Protein AF-A0A3S9FGT1-F1 (afdb_monomer_lite)

Secondary structure (DSSP, 8-state):
-B--TTPEEEEEEEETTEEEEEEE-SSS----EEEEEE----SSS-B--EEEEEE--TT--EEEEEEEEETTEEEEEEEESS--GGGEETTEE--EEE-

Radius of gyration: 14.36 Å; chains: 1; bounding box: 40×20×33 Å

Structure (mmCIF, N/CA/C/O backbone):
data_AF-A0A3S9FGT1-F1
#
_entry.id   AF-A0A3S9FGT1-F1
#
loop_
_atom_site.group_PDB
_atom_site.id
_atom_site.type_symbol
_atom_site.label_atom_id
_atom_site.label_alt_id
_atom_site.label_comp_id
_atom_site.label_asym_id
_atom_site.label_entity_id
_atom_site.label_seq_id
_atom_site.pdbx_PDB_ins_code
_atom_site.Cartn_x
_atom_site.Cartn_y
_atom_site.Cartn_z
_atom_site.occupancy
_atom_site.B_iso_or_equiv
_atom_site.auth_seq_id
_atom_site.auth_comp_id
_atom_site.auth_asym_id
_atom_site.auth_atom_id
_atom_site.pdbx_PDB_model_num
ATOM 1 N N . MET A 1 1 ? -15.526 -3.820 7.741 1.00 87.69 1 MET A N 1
ATOM 2 C CA . MET A 1 1 ? -15.178 -3.889 6.299 1.00 87.69 1 MET A CA 1
ATOM 3 C C . MET A 1 1 ? -14.560 -2.557 5.927 1.00 87.69 1 MET A C 1
ATOM 5 O O . MET A 1 1 ? -15.039 -1.566 6.451 1.00 87.69 1 MET A O 1
ATOM 9 N N . LEU A 1 2 ? -13.517 -2.511 5.105 1.00 95.19 2 LEU A N 1
ATOM 10 C CA . LEU A 1 2 ? -12.878 -1.253 4.706 1.00 95.19 2 LEU A CA 1
ATOM 11 C C . LEU A 1 2 ? -13.394 -0.816 3.329 1.00 95.19 2 LEU A C 1
ATOM 13 O O . LEU A 1 2 ? -13.453 -1.642 2.420 1.00 95.19 2 LEU A O 1
ATOM 17 N N . ASP A 1 3 ? -13.764 0.454 3.182 1.00 96.25 3 ASP A N 1
ATOM 18 C CA . ASP A 1 3 ? -14.080 1.059 1.888 1.00 96.25 3 ASP A CA 1
ATOM 19 C C . ASP A 1 3 ? -12.796 1.524 1.184 1.00 96.25 3 ASP A C 1
ATOM 21 O O . ASP A 1 3 ? -12.074 2.390 1.682 1.00 96.25 3 ASP A O 1
ATOM 25 N N . LEU A 1 4 ? -12.519 0.935 0.021 1.00 96.25 4 LEU A N 1
ATOM 26 C CA . LEU A 1 4 ? -11.384 1.268 -0.845 1.00 96.25 4 LEU A CA 1
ATOM 27 C C . LEU A 1 4 ? -11.811 2.061 -2.093 1.00 96.25 4 LEU A C 1
ATOM 29 O O . LEU A 1 4 ? -11.023 2.225 -3.024 1.00 96.25 4 LEU A O 1
ATOM 33 N N . GLY A 1 5 ? -13.061 2.533 -2.152 1.00 93.19 5 GLY A N 1
ATOM 34 C CA . GLY A 1 5 ? -13.576 3.318 -3.274 1.00 93.19 5 GLY A CA 1
ATOM 35 C C . GLY A 1 5 ? -13.645 2.531 -4.585 1.00 93.19 5 GLY A C 1
ATOM 36 O O . GLY A 1 5 ? -13.390 3.085 -5.650 1.00 93.19 5 GLY A O 1
ATOM 37 N N . GLY A 1 6 ? -13.937 1.230 -4.508 1.00 92.19 6 GLY A N 1
ATOM 38 C CA . GLY A 1 6 ? -13.998 0.334 -5.669 1.00 92.19 6 GLY A CA 1
ATOM 39 C C . GLY A 1 6 ? -12.654 -0.262 -6.109 1.00 92.19 6 GLY A C 1
ATOM 40 O O . GLY A 1 6 ? -12.632 -1.041 -7.061 1.00 92.19 6 GLY A O 1
ATOM 41 N N . LEU A 1 7 ? -11.548 0.056 -5.425 1.00 94.25 7 LEU A N 1
ATOM 42 C CA . LEU A 1 7 ? -10.256 -0.606 -5.634 1.00 94.25 7 LEU A CA 1
ATOM 43 C C . LEU A 1 7 ? -10.229 -1.995 -4.973 1.00 94.25 7 LEU A C 1
ATOM 45 O O . LEU A 1 7 ? -10.878 -2.229 -3.952 1.00 94.25 7 LEU A O 1
ATOM 49 N N . GLY A 1 8 ? -9.454 -2.912 -5.550 1.00 94.19 8 GLY A N 1
ATOM 50 C CA . GLY A 1 8 ? -9.195 -4.235 -4.984 1.00 94.19 8 GLY A CA 1
ATOM 51 C C . GLY A 1 8 ? -7.951 -4.253 -4.105 1.00 94.19 8 GLY A C 1
ATOM 52 O O . GLY A 1 8 ? -7.023 -3.476 -4.323 1.00 94.19 8 GLY A O 1
ATOM 53 N N . VAL A 1 9 ? -7.920 -5.171 -3.138 1.00 95.81 9 VAL A N 1
ATOM 54 C CA . VAL A 1 9 ? -6.727 -5.452 -2.327 1.00 95.81 9 VAL A CA 1
ATOM 55 C C . VAL A 1 9 ? -5.697 -6.188 -3.182 1.00 95.81 9 VAL A C 1
ATOM 57 O O . VAL A 1 9 ? -6.026 -7.192 -3.813 1.00 95.81 9 VAL A O 1
ATOM 60 N N . ARG A 1 10 ? -4.464 -5.685 -3.181 1.00 94.88 10 ARG A N 1
ATOM 61 C CA . ARG A 1 10 ? -3.299 -6.259 -3.866 1.00 94.88 10 ARG A CA 1
ATOM 62 C C . ARG A 1 10 ? -2.376 -6.977 -2.900 1.00 94.88 10 ARG A C 1
ATOM 64 O O . ARG A 1 10 ? -1.996 -8.111 -3.152 1.00 94.88 10 ARG A O 1
ATOM 71 N N . ASP A 1 11 ? -2.118 -6.349 -1.759 1.00 96.31 11 ASP A N 1
ATOM 72 C CA . ASP A 1 11 ? -1.361 -6.963 -0.677 1.00 96.31 11 ASP A CA 1
ATOM 73 C C . ASP A 1 11 ? -1.729 -6.353 0.679 1.00 96.31 11 ASP A C 1
ATOM 75 O O . ASP A 1 11 ? -2.303 -5.258 0.762 1.00 96.31 11 ASP A O 1
ATOM 79 N N . LEU A 1 12 ? -1.388 -7.070 1.746 1.00 96.06 12 LEU A N 1
ATOM 80 C CA . LEU A 1 12 ? -1.588 -6.670 3.130 1.00 96.06 12 LEU A CA 1
ATOM 81 C C . LEU A 1 12 ? -0.287 -6.837 3.907 1.00 96.06 12 LEU A C 1
ATOM 83 O O . LEU A 1 12 ? 0.300 -7.915 3.938 1.00 96.06 12 LEU A O 1
ATOM 87 N N . ALA A 1 13 ? 0.100 -5.800 4.641 1.00 94.69 13 ALA A N 1
ATOM 88 C CA . ALA A 1 13 ? 1.197 -5.883 5.595 1.00 94.69 13 ALA A CA 1
ATOM 89 C C . ALA A 1 13 ? 0.743 -5.409 6.971 1.00 94.69 13 ALA A C 1
ATOM 91 O O . ALA A 1 13 ? -0.078 -4.503 7.100 1.00 94.69 13 ALA A O 1
ATOM 92 N N . ARG A 1 14 ? 1.289 -6.012 8.026 1.00 91.38 14 ARG A N 1
ATOM 93 C CA . ARG A 1 14 ? 1.012 -5.590 9.400 1.00 91.38 14 ARG A CA 1
ATOM 94 C C . ARG A 1 14 ? 2.115 -4.663 9.895 1.00 91.38 14 ARG A C 1
ATOM 96 O O . ARG A 1 14 ? 3.292 -4.997 9.777 1.00 91.38 14 ARG A O 1
ATOM 103 N N . ARG A 1 15 ? 1.723 -3.532 10.480 1.00 86.50 15 ARG A N 1
ATOM 104 C CA . ARG A 1 15 ? 2.605 -2.595 11.186 1.00 86.50 15 ARG A CA 1
ATOM 105 C C . ARG A 1 15 ? 1.960 -2.289 12.534 1.00 86.50 15 ARG A C 1
ATOM 107 O O . ARG A 1 15 ? 1.016 -1.507 12.609 1.00 86.50 15 ARG A O 1
ATOM 114 N N . ASP A 1 16 ? 2.440 -2.963 13.574 1.00 86.88 16 ASP A N 1
ATOM 115 C CA . ASP A 1 16 ? 1.882 -2.904 14.928 1.00 86.88 16 ASP A CA 1
ATOM 116 C C . ASP A 1 16 ? 0.376 -3.267 14.948 1.00 86.88 16 ASP A C 1
ATOM 118 O O . ASP A 1 16 ? -0.020 -4.360 14.515 1.00 86.88 16 ASP A O 1
ATOM 122 N N . ASP A 1 17 ? -0.464 -2.345 15.423 1.00 89.50 17 ASP A N 1
ATOM 123 C CA . ASP A 1 17 ? -1.928 -2.470 15.461 1.00 89.50 17 ASP A CA 1
ATOM 124 C C . ASP A 1 17 ? -2.614 -2.045 14.154 1.00 89.50 17 ASP A C 1
ATOM 126 O O . ASP A 1 17 ? -3.837 -2.131 14.033 1.00 89.50 17 ASP A O 1
ATOM 130 N N . HIS A 1 18 ? -1.838 -1.603 13.165 1.00 91.38 18 HIS A N 1
ATOM 131 C CA . HIS A 1 18 ? -2.342 -1.186 11.866 1.00 91.38 18 HIS A CA 1
ATOM 132 C C . HIS A 1 18 ? -2.122 -2.274 10.814 1.00 91.38 18 HIS A C 1
ATOM 134 O O . HIS A 1 18 ? -1.145 -3.031 10.818 1.00 91.38 18 HIS A O 1
ATOM 140 N N . VAL A 1 19 ? -3.036 -2.297 9.856 1.00 94.31 19 VAL A N 1
ATOM 141 C CA . VAL A 1 19 ? -2.924 -3.014 8.596 1.00 94.31 19 VAL A CA 1
ATOM 142 C C . VAL A 1 19 ? -2.646 -1.982 7.513 1.00 94.31 19 VAL A C 1
ATOM 144 O O . VAL A 1 19 ? -3.419 -1.044 7.309 1.00 94.31 19 VAL A O 1
ATOM 147 N N . LEU A 1 20 ? -1.529 -2.154 6.820 1.00 95.75 20 LEU A N 1
ATOM 148 C CA . LEU A 1 20 ? -1.265 -1.481 5.562 1.00 95.75 20 LEU A CA 1
ATOM 149 C C . LEU A 1 20 ? -1.954 -2.266 4.452 1.00 95.75 20 LEU A C 1
ATOM 151 O O . LEU A 1 20 ? -1.742 -3.471 4.320 1.00 95.75 20 LEU A O 1
ATOM 155 N N . VAL A 1 21 ? -2.778 -1.578 3.670 1.00 97.00 21 VAL A N 1
ATOM 156 C CA . VAL A 1 21 ? -3.503 -2.163 2.541 1.00 97.00 21 VAL A CA 1
ATOM 157 C C . VAL A 1 21 ? -2.987 -1.532 1.262 1.00 97.00 21 VAL A C 1
ATOM 159 O O . VAL A 1 21 ? -3.182 -0.333 1.055 1.00 97.00 21 VAL A O 1
ATOM 162 N N . LEU A 1 22 ? -2.355 -2.328 0.403 1.00 96.38 22 LEU A N 1
ATOM 163 C CA . LEU A 1 22 ? -2.093 -1.924 -0.972 1.00 96.38 22 LEU A CA 1
ATOM 164 C C . LEU A 1 22 ? -3.363 -2.166 -1.783 1.00 96.38 22 LEU A C 1
ATOM 166 O O . LEU A 1 22 ? -3.841 -3.297 -1.868 1.00 96.38 22 LEU A O 1
ATOM 170 N N . ALA A 1 23 ? -3.918 -1.103 -2.349 1.00 96.00 23 ALA A N 1
ATOM 171 C CA . ALA A 1 23 ? -5.133 -1.140 -3.145 1.00 96.00 23 ALA A CA 1
ATOM 172 C C . ALA A 1 23 ? -4.863 -0.634 -4.563 1.00 96.00 23 ALA A C 1
ATOM 174 O O . ALA A 1 23 ? -4.094 0.306 -4.749 1.00 96.00 23 ALA A O 1
ATOM 175 N N . GLY A 1 24 ? -5.511 -1.232 -5.559 1.00 94.31 24 GLY A N 1
ATOM 176 C CA . GLY A 1 24 ? -5.376 -0.831 -6.960 1.00 94.31 24 GLY A CA 1
ATOM 177 C C . GLY A 1 24 ? -6.549 -1.292 -7.830 1.00 94.31 24 GLY A C 1
ATOM 178 O O . GLY A 1 24 ? -7.443 -1.991 -7.339 1.00 94.31 24 GLY A O 1
ATOM 179 N N . PRO A 1 25 ? -6.581 -0.914 -9.120 1.00 92.31 25 PRO A N 1
ATOM 180 C CA . PRO A 1 25 ? -7.621 -1.344 -10.058 1.00 92.31 25 PRO A CA 1
ATOM 181 C C . PRO A 1 25 ? -7.656 -2.865 -10.137 1.00 92.31 25 PRO A C 1
ATOM 183 O O . PRO A 1 25 ? -6.594 -3.460 -10.161 1.00 92.31 25 PRO A O 1
ATOM 186 N N . VAL A 1 26 ? -8.826 -3.515 -10.176 1.00 83.62 26 VAL A N 1
ATOM 187 C CA . VAL A 1 26 ? -8.927 -4.997 -10.220 1.00 83.62 26 VAL A CA 1
ATOM 188 C C . VAL A 1 26 ? -8.654 -5.553 -11.621 1.00 83.62 26 VAL A C 1
ATOM 190 O O . VAL A 1 26 ? -8.125 -6.652 -11.777 1.00 83.62 26 VAL A O 1
ATOM 193 N N . THR A 1 27 ? -9.028 -4.794 -12.647 1.00 79.44 27 THR A N 1
ATOM 194 C CA . THR A 1 27 ? -8.836 -5.144 -14.059 1.00 79.44 27 THR A CA 1
ATOM 195 C C . THR A 1 27 ? -7.618 -4.413 -14.624 1.00 79.44 27 THR A C 1
ATOM 197 O O . THR A 1 27 ? -7.020 -3.590 -13.940 1.00 79.44 27 THR A O 1
ATOM 200 N N . ALA A 1 28 ? -7.283 -4.650 -15.896 1.00 70.56 28 ALA A N 1
ATOM 201 C CA . ALA A 1 28 ? -6.273 -3.876 -16.629 1.00 70.56 28 ALA A CA 1
ATOM 202 C C . ALA A 1 28 ? -6.691 -2.413 -16.911 1.00 70.56 28 ALA A C 1
ATOM 204 O O . ALA A 1 28 ? -6.105 -1.758 -17.769 1.00 70.56 28 ALA A O 1
ATOM 205 N N . ALA A 1 29 ? -7.745 -1.922 -16.254 1.00 70.38 29 ALA A N 1
ATOM 206 C CA . ALA A 1 29 ? -8.156 -0.534 -16.339 1.00 70.38 29 ALA A CA 1
ATOM 207 C C . ALA A 1 29 ? 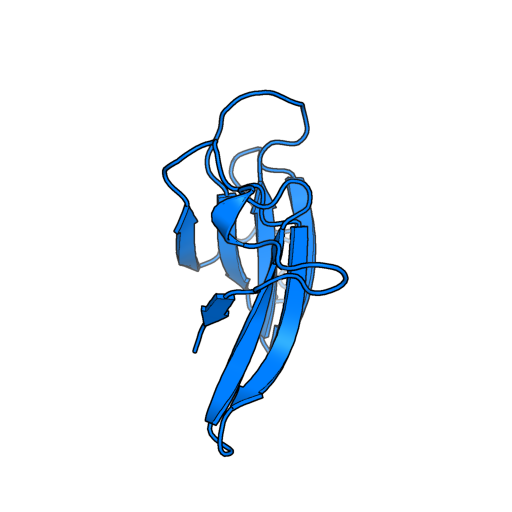-7.125 0.368 -15.654 1.00 70.38 29 ALA A C 1
ATOM 209 O O . ALA A 1 29 ? -6.634 0.054 -14.569 1.00 70.38 29 ALA A O 1
ATOM 210 N N . ASP A 1 30 ? -6.862 1.520 -16.268 1.00 76.00 30 ASP A N 1
ATOM 211 C CA . ASP A 1 30 ? -6.083 2.575 -15.635 1.00 76.00 30 ASP A CA 1
ATOM 212 C C . ASP A 1 30 ? -6.804 3.073 -14.374 1.00 76.00 30 ASP A C 1
ATOM 214 O O . ASP A 1 30 ? -8.010 3.335 -14.372 1.00 76.00 30 ASP A O 1
ATOM 218 N N . GLY A 1 31 ? -6.053 3.238 -13.293 1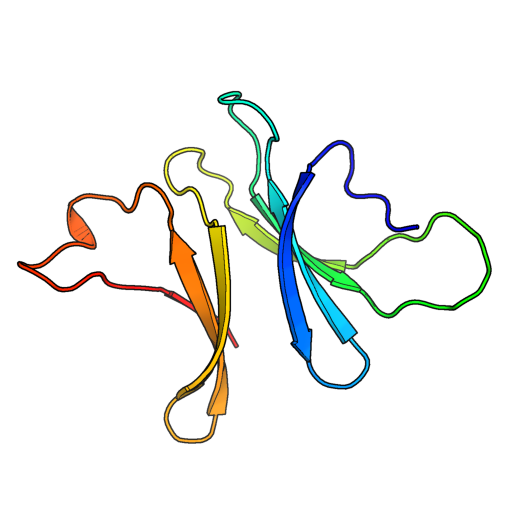.00 84.19 31 GLY A N 1
ATOM 219 C CA . GLY A 1 31 ? -6.552 3.814 -12.054 1.00 84.19 31 GLY A CA 1
ATOM 220 C C . GLY A 1 31 ? -5.448 3.931 -11.007 1.00 84.19 31 GLY A C 1
ATOM 221 O O . GLY A 1 31 ? -4.339 3.437 -11.222 1.00 84.19 31 GLY A O 1
ATOM 222 N N . PRO A 1 32 ? -5.722 4.620 -9.889 1.00 91.88 32 PRO A N 1
ATOM 223 C CA . PRO A 1 32 ? -4.712 4.867 -8.877 1.00 91.88 32 PRO A CA 1
ATOM 224 C C . PRO A 1 32 ? -4.385 3.588 -8.110 1.00 91.88 32 PRO A C 1
ATOM 226 O O . PRO A 1 32 ? -5.268 2.777 -7.820 1.00 91.88 32 PRO A O 1
ATOM 229 N N . PHE A 1 33 ? -3.127 3.477 -7.697 1.00 93.62 33 PHE A N 1
ATOM 230 C CA . PHE A 1 33 ? -2.731 2.570 -6.626 1.00 93.62 33 PHE A CA 1
ATOM 231 C C . PHE A 1 33 ? -2.538 3.371 -5.343 1.00 93.62 33 PHE A C 1
ATOM 233 O O . PHE A 1 33 ? -2.072 4.510 -5.386 1.00 93.62 33 PHE A O 1
ATOM 240 N N . ARG A 1 34 ? -2.893 2.795 -4.195 1.00 95.25 34 ARG A N 1
ATOM 241 C CA . ARG A 1 34 ? -2.848 3.465 -2.891 1.00 95.25 34 ARG A CA 1
ATOM 242 C C . ARG A 1 34 ? -2.328 2.541 -1.807 1.00 95.25 34 ARG A C 1
ATOM 244 O O . ARG A 1 34 ? -2.704 1.375 -1.765 1.00 95.25 34 ARG A O 1
ATOM 251 N N . ILE A 1 35 ? -1.549 3.088 -0.879 1.00 95.56 35 ILE A N 1
ATOM 252 C CA . ILE A 1 35 ? -1.333 2.470 0.433 1.00 95.56 35 ILE A CA 1
ATOM 253 C C . ILE A 1 35 ? -2.295 3.127 1.414 1.00 95.56 35 ILE A C 1
ATOM 255 O O . ILE A 1 35 ? -2.227 4.337 1.636 1.00 95.56 35 ILE A O 1
ATOM 259 N N . HIS A 1 36 ? -3.160 2.331 2.033 1.00 96.69 36 HIS A N 1
ATOM 260 C CA . HIS A 1 36 ? -4.016 2.765 3.129 1.00 96.69 36 HIS A CA 1
ATOM 261 C C . HIS A 1 36 ? -3.450 2.309 4.472 1.00 96.69 36 HIS A C 1
ATOM 263 O O . HIS A 1 36 ? -3.039 1.160 4.610 1.00 96.69 36 HIS A O 1
ATOM 269 N N . GLY A 1 37 ? -3.481 3.188 5.472 1.00 95.69 37 GLY A N 1
ATOM 270 C CA . GLY A 1 37 ? -3.259 2.833 6.872 1.00 95.69 37 GLY A CA 1
ATOM 271 C C . GLY A 1 37 ? -4.595 2.614 7.571 1.00 95.69 37 GLY A C 1
ATOM 272 O O . GLY A 1 37 ? -5.330 3.576 7.800 1.00 95.69 37 GLY A O 1
ATOM 273 N N . TRP A 1 38 ? -4.915 1.363 7.900 1.00 96.19 38 TRP A N 1
ATOM 274 C CA . TRP A 1 38 ? -6.190 0.978 8.501 1.00 96.19 38 TRP A CA 1
ATOM 275 C C . TRP A 1 38 ? -5.992 0.317 9.865 1.00 96.19 38 TRP A C 1
ATOM 277 O O . TRP A 1 38 ? -5.260 -0.659 9.986 1.00 96.19 38 TRP A O 1
ATOM 287 N N . GLN A 1 39 ? -6.679 0.816 10.891 1.00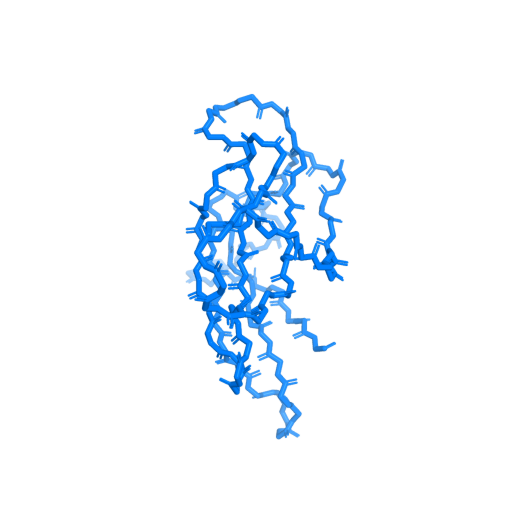 95.50 39 GLN A N 1
ATOM 288 C CA . GLN A 1 39 ? -6.779 0.159 12.192 1.00 95.50 39 GLN A CA 1
ATOM 289 C C . GLN A 1 39 ? -8.223 -0.330 12.383 1.00 95.50 39 GLN A C 1
ATOM 291 O O . GLN A 1 39 ? -9.111 0.502 12.580 1.00 95.50 39 GLN A O 1
ATOM 296 N N . PRO A 1 40 ? -8.489 -1.648 12.307 1.00 91.44 40 PRO A N 1
ATOM 297 C CA . PRO A 1 40 ? -9.843 -2.177 12.432 1.00 91.44 40 PRO A CA 1
ATOM 298 C C . PRO A 1 40 ? -10.468 -1.825 13.786 1.00 91.44 40 PRO A C 1
ATOM 300 O O . PRO A 1 40 ? -9.918 -2.162 14.832 1.00 91.44 40 PRO A O 1
ATOM 303 N N . SER A 1 41 ? -11.651 -1.205 13.781 1.00 93.25 41 SER A N 1
ATOM 304 C CA . SER A 1 41 ? -12.326 -0.809 15.031 1.00 93.25 41 SER A CA 1
ATOM 305 C C . SER A 1 41 ? -13.114 -1.940 15.702 1.00 93.25 41 SER A C 1
ATOM 307 O O . SER A 1 41 ? -13.513 -1.827 16.859 1.00 93.25 41 SER A O 1
ATOM 309 N N . GLY A 1 42 ? -13.418 -3.012 14.960 1.00 90.56 42 GLY A N 1
ATOM 310 C CA . GLY A 1 42 ? -14.290 -4.100 15.420 1.00 90.56 42 GLY A CA 1
ATOM 311 C C . GLY A 1 42 ? -15.779 -3.727 15.499 1.00 90.56 42 GLY A C 1
ATOM 312 O O . GLY A 1 42 ? -16.598 -4.558 15.876 1.00 90.56 42 GLY A O 1
ATOM 313 N N . ALA A 1 43 ? -16.168 -2.514 15.094 1.00 91.88 43 ALA A N 1
ATOM 314 C CA . ALA A 1 43 ? -17.524 -1.987 15.265 1.00 91.88 43 ALA A CA 1
ATOM 315 C C . ALA A 1 43 ? -18.589 -2.579 14.315 1.00 91.88 43 ALA A C 1
ATOM 317 O O . ALA A 1 43 ? -19.718 -2.095 14.293 1.00 91.88 43 ALA A O 1
ATOM 318 N N . GLY A 1 44 ? -18.247 -3.579 13.493 1.00 92.06 44 GLY A N 1
ATOM 319 C CA . GLY A 1 44 ? -19.202 -4.255 12.605 1.00 92.06 44 GLY A CA 1
ATOM 320 C C . GLY A 1 44 ? -19.776 -3.386 11.476 1.00 92.06 44 GLY A C 1
ATOM 321 O O . GLY A 1 44 ? -20.833 -3.708 10.941 1.00 92.06 44 GLY A O 1
ATOM 322 N N . ARG A 1 45 ? -19.100 -2.291 11.102 1.00 93.25 45 ARG A N 1
ATOM 323 C CA . ARG A 1 45 ? -19.523 -1.356 10.041 1.00 93.25 45 ARG A CA 1
ATOM 324 C C . ARG A 1 45 ? -18.514 -1.267 8.895 1.00 93.25 45 ARG A C 1
ATOM 326 O O . ARG A 1 45 ? -17.436 -1.873 8.937 1.00 93.25 45 ARG A O 1
ATOM 333 N N . ILE A 1 46 ? -18.894 -0.529 7.854 1.00 95.56 46 ILE A N 1
ATOM 334 C CA . ILE A 1 46 ? -17.955 -0.067 6.831 1.00 95.56 46 ILE A CA 1
ATOM 335 C C . ILE A 1 46 ? -17.113 1.056 7.443 1.00 95.56 46 ILE A C 1
ATOM 337 O O . ILE A 1 46 ? -17.647 1.960 8.084 1.00 95.56 46 ILE A O 1
ATOM 341 N N . GLU A 1 47 ? -15.802 0.951 7.290 1.00 95.81 47 GLU A N 1
ATOM 342 C CA . GLU A 1 47 ? -14.796 1.863 7.817 1.00 95.81 47 GLU A CA 1
ATOM 343 C C . GLU A 1 47 ? -14.066 2.545 6.660 1.00 95.81 47 GLU A C 1
ATOM 345 O O . GLU A 1 47 ? -14.062 2.043 5.536 1.00 95.81 47 GLU A O 1
ATOM 350 N N . THR A 1 48 ? -13.431 3.675 6.950 1.00 95.38 48 THR A N 1
ATOM 351 C CA . THR A 1 48 ? -12.518 4.369 6.039 1.00 95.38 48 THR A CA 1
ATOM 352 C C . THR A 1 48 ? -11.102 4.345 6.610 1.00 95.38 48 THR A C 1
ATOM 354 O O . THR A 1 48 ? -10.901 4.095 7.799 1.00 95.38 48 THR A O 1
ATOM 357 N N . ALA A 1 49 ? -10.109 4.588 5.758 1.00 95.56 49 ALA A N 1
ATOM 358 C CA . ALA A 1 49 ? -8.703 4.608 6.142 1.00 95.56 49 ALA A CA 1
ATOM 359 C C . ALA A 1 49 ? -7.974 5.782 5.492 1.00 95.56 49 ALA A C 1
ATOM 361 O O . ALA A 1 49 ? -8.341 6.232 4.403 1.00 95.56 49 ALA A O 1
ATOM 362 N N . ASN A 1 50 ? -6.906 6.236 6.144 1.00 95.12 50 ASN A N 1
ATOM 363 C CA . ASN A 1 50 ? -6.048 7.282 5.603 1.00 95.12 50 ASN A CA 1
ATOM 364 C C . ASN A 1 50 ? -5.250 6.736 4.419 1.00 95.12 50 ASN A C 1
ATOM 366 O O . ASN A 1 50 ? -4.667 5.655 4.513 1.00 95.12 50 ASN A O 1
ATOM 370 N N . VAL A 1 51 ? -5.190 7.499 3.328 1.00 95.62 51 VAL A N 1
ATOM 371 C CA . VAL A 1 51 ? -4.262 7.234 2.224 1.00 95.62 51 VAL A CA 1
ATOM 372 C C . VAL A 1 51 ? -2.893 7.765 2.636 1.00 95.62 51 VAL A C 1
ATOM 374 O O . VAL A 1 51 ? -2.736 8.960 2.870 1.00 95.62 51 VAL A O 1
ATOM 377 N N . LEU A 1 52 ? -1.918 6.870 2.761 1.00 94.06 52 LEU A N 1
ATOM 378 C CA . LEU A 1 52 ? -0.539 7.198 3.128 1.00 94.06 52 LEU A CA 1
ATOM 379 C C . LEU A 1 52 ? 0.314 7.515 1.898 1.00 94.06 52 LEU A C 1
ATOM 381 O O . LEU A 1 52 ? 1.246 8.310 1.978 1.00 94.06 52 LEU A O 1
ATOM 385 N N . TYR A 1 53 ? -0.010 6.889 0.767 1.00 93.31 53 TYR A N 1
ATOM 386 C CA . TYR A 1 53 ? 0.662 7.106 -0.507 1.00 93.31 53 TYR A CA 1
ATOM 387 C C . TYR A 1 53 ? -0.287 6.801 -1.667 1.00 93.31 53 TYR A C 1
ATOM 389 O O . TYR A 1 53 ? -1.110 5.889 -1.562 1.00 93.31 53 TYR A O 1
ATOM 397 N N . GLU A 1 54 ? -0.158 7.537 -2.770 1.00 93.25 54 GLU A N 1
ATOM 398 C CA . GLU A 1 54 ? -0.900 7.306 -4.010 1.00 93.25 54 GLU A CA 1
ATOM 399 C C . GLU A 1 54 ? 0.049 7.375 -5.212 1.00 93.25 54 GLU A C 1
ATOM 401 O O . GLU A 1 54 ? 0.753 8.368 -5.405 1.00 93.25 54 GLU A O 1
ATOM 406 N N . TRP A 1 55 ? 0.030 6.337 -6.048 1.00 90.06 55 TRP A N 1
ATOM 407 C CA . TRP A 1 55 ? 0.624 6.392 -7.379 1.00 90.06 55 TRP A CA 1
ATOM 408 C C . TRP A 1 55 ? -0.396 6.989 -8.341 1.00 90.06 55 TRP A C 1
ATOM 410 O O . TRP A 1 55 ? -1.443 6.399 -8.611 1.00 90.06 55 TRP A O 1
ATOM 420 N N . THR A 1 56 ? -0.066 8.160 -8.881 1.00 78.38 56 THR A N 1
ATOM 421 C CA . THR A 1 56 ? -0.912 8.884 -9.840 1.00 78.38 56 THR A CA 1
ATOM 422 C C . THR A 1 56 ? -0.661 8.475 -11.293 1.00 78.38 56 THR A C 1
ATOM 424 O O . THR A 1 56 ? -1.424 8.858 -12.178 1.00 78.38 56 THR A O 1
ATOM 427 N N . SER A 1 57 ? 0.395 7.697 -11.561 1.00 72.56 57 SER A N 1
ATOM 428 C CA . SER A 1 57 ? 0.712 7.184 -12.897 1.00 72.56 57 SER A CA 1
ATOM 429 C C . SER A 1 57 ? 0.324 5.712 -13.014 1.00 72.56 57 SER A C 1
ATOM 431 O O . SER A 1 57 ? 0.729 4.911 -12.174 1.00 72.56 57 SER A O 1
ATOM 433 N N . SER A 1 58 ? -0.359 5.338 -14.097 1.00 66.00 58 SER A N 1
ATOM 434 C CA . SER A 1 58 ? -0.730 3.946 -14.381 1.00 66.00 58 SER A CA 1
ATOM 435 C C . SER A 1 58 ? 0.412 3.085 -14.935 1.00 66.00 58 SER A C 1
ATOM 437 O O . SER A 1 58 ? 0.179 1.978 -15.397 1.00 66.00 58 SER A O 1
ATOM 439 N N . ARG A 1 59 ? 1.662 3.571 -14.936 1.00 75.88 59 ARG A N 1
ATOM 440 C CA . ARG A 1 59 ? 2.805 2.797 -15.461 1.00 75.88 59 ARG A CA 1
ATOM 441 C C . ARG A 1 59 ? 3.446 1.884 -14.433 1.00 75.88 59 ARG A C 1
ATOM 443 O O . ARG A 1 59 ? 4.111 0.925 -14.811 1.00 75.88 59 ARG A O 1
ATOM 450 N N . GLU A 1 60 ? 3.307 2.215 -13.157 1.00 79.69 60 GLU A N 1
ATOM 451 C CA . GLU A 1 60 ? 3.858 1.414 -12.078 1.00 79.69 60 GLU A CA 1
ATOM 452 C C . GLU A 1 60 ? 2.716 0.673 -11.394 1.00 79.69 60 GLU A C 1
ATOM 454 O O . GLU A 1 60 ? 1.793 1.293 -10.874 1.00 79.69 60 GLU A O 1
ATOM 459 N N . HIS A 1 61 ? 2.777 -0.657 -11.427 1.00 89.06 61 HIS A N 1
ATOM 460 C CA . HIS A 1 61 ? 1.791 -1.540 -10.808 1.00 89.06 61 HIS A CA 1
ATOM 461 C C . HIS A 1 61 ? 2.395 -2.151 -9.540 1.00 89.06 61 HIS A C 1
ATOM 463 O O . HIS A 1 61 ? 3.016 -3.216 -9.628 1.00 89.06 61 HIS A O 1
ATOM 469 N N . PRO A 1 62 ? 2.328 -1.461 -8.387 1.00 91.94 62 PRO A N 1
ATOM 470 C CA . PRO A 1 62 ? 2.754 -2.041 -7.125 1.00 91.94 62 PRO A CA 1
ATOM 471 C C . PRO A 1 62 ? 1.835 -3.217 -6.781 1.00 91.94 62 PRO A C 1
ATOM 473 O O . PRO A 1 62 ? 0.612 -3.090 -6.826 1.00 91.94 62 PRO A O 1
ATOM 476 N N . GLU A 1 63 ? 2.436 -4.342 -6.409 1.00 91.94 63 GLU A N 1
ATOM 477 C CA . GLU A 1 63 ? 1.721 -5.596 -6.127 1.00 91.94 63 GLU A CA 1
ATOM 478 C C . GLU A 1 63 ? 2.148 -6.224 -4.793 1.00 91.94 63 GLU A C 1
ATOM 480 O O . GLU A 1 63 ? 1.421 -7.052 -4.264 1.00 91.94 63 GLU A O 1
ATOM 485 N N . GLY A 1 64 ? 3.300 -5.839 -4.227 1.00 92.94 64 GLY A N 1
ATOM 486 C CA . GLY A 1 64 ? 3.815 -6.440 -2.993 1.00 92.94 64 GLY A CA 1
ATOM 487 C C . GLY A 1 64 ? 4.293 -5.421 -1.966 1.00 92.94 64 GLY A C 1
ATOM 488 O O . GLY A 1 64 ? 4.965 -4.450 -2.318 1.00 92.94 64 GLY A O 1
ATOM 489 N N . LEU A 1 65 ? 3.993 -5.682 -0.695 1.00 94.88 65 LEU A N 1
ATOM 490 C CA . LEU A 1 65 ? 4.430 -4.941 0.482 1.00 94.88 65 LEU A CA 1
ATOM 491 C C . LEU A 1 65 ? 5.209 -5.864 1.424 1.00 94.88 65 LEU A C 1
ATOM 493 O O . LEU A 1 65 ? 4.705 -6.882 1.886 1.00 94.88 65 LEU A O 1
ATOM 497 N N . CYS A 1 66 ? 6.428 -5.476 1.791 1.00 93.25 66 CYS A N 1
ATOM 498 C CA . CYS A 1 66 ? 7.238 -6.244 2.737 1.00 93.25 66 CYS A CA 1
ATOM 499 C C . CYS A 1 66 ? 7.836 -5.333 3.815 1.00 93.25 66 CYS A C 1
ATOM 501 O O . CYS A 1 66 ? 8.603 -4.434 3.467 1.00 93.25 66 CYS A O 1
ATOM 503 N N . PRO A 1 67 ? 7.531 -5.534 5.112 1.00 91.44 67 PRO A N 1
ATOM 504 C CA . PRO A 1 67 ? 8.205 -4.811 6.185 1.00 91.44 67 PRO A CA 1
ATOM 505 C C . PRO A 1 67 ? 9.716 -5.011 6.117 1.00 91.44 67 PRO A C 1
ATOM 507 O O . PRO A 1 67 ? 10.207 -6.139 6.073 1.00 91.44 67 PRO A O 1
ATOM 510 N N . PHE A 1 68 ? 10.458 -3.909 6.105 1.00 93.00 68 PHE A N 1
ATOM 511 C CA . PHE A 1 68 ? 11.905 -3.940 5.953 1.00 93.00 68 PHE A CA 1
ATOM 512 C C . PHE A 1 68 ? 12.556 -2.742 6.633 1.00 93.00 68 PHE A C 1
ATOM 514 O O . PHE A 1 68 ? 12.222 -1.588 6.351 1.00 93.00 68 PHE A O 1
ATOM 521 N N . ALA A 1 69 ? 13.519 -3.023 7.507 1.00 93.75 69 ALA A N 1
ATOM 522 C CA . ALA A 1 69 ? 14.315 -1.990 8.143 1.00 93.75 69 ALA A CA 1
ATOM 523 C C . ALA A 1 69 ? 15.571 -1.698 7.314 1.00 93.75 69 ALA A C 1
ATOM 525 O O . ALA A 1 69 ? 16.377 -2.599 7.079 1.00 93.75 69 ALA A O 1
ATOM 526 N N . LEU A 1 70 ? 15.749 -0.442 6.907 1.00 94.75 70 LEU A N 1
ATOM 527 C CA . LEU A 1 70 ? 16.965 0.033 6.250 1.00 94.75 70 LEU A CA 1
ATOM 528 C C . LEU A 1 70 ? 17.794 0.800 7.282 1.00 94.75 70 LEU A C 1
ATOM 530 O O . LEU A 1 70 ? 17.305 1.764 7.858 1.00 94.75 70 LEU A O 1
ATOM 534 N N . ASP A 1 71 ? 19.013 0.341 7.571 1.00 95.31 71 ASP A N 1
ATOM 535 C CA . ASP A 1 71 ? 19.888 0.931 8.598 1.00 95.31 71 ASP A CA 1
ATOM 536 C C . ASP A 1 71 ? 19.202 1.105 9.972 1.00 95.31 71 ASP A C 1
ATOM 538 O O . ASP A 1 71 ? 19.333 2.128 10.641 1.00 95.31 71 ASP A O 1
ATOM 542 N N . ASN A 1 72 ? 18.450 0.080 10.399 1.00 93.75 72 ASN A N 1
ATOM 543 C CA . ASN A 1 72 ? 17.597 0.063 11.601 1.00 93.75 72 ASN A CA 1
ATOM 544 C C . ASN A 1 72 ? 16.412 1.045 11.588 1.00 93.75 72 ASN A C 1
ATOM 546 O O . ASN A 1 72 ? 15.694 1.137 12.584 1.00 93.75 72 ASN A O 1
ATOM 550 N N . TRP A 1 73 ? 16.158 1.738 10.477 1.00 94.56 73 TRP A N 1
ATOM 551 C CA . TRP A 1 73 ? 14.961 2.549 10.300 1.00 94.56 73 TRP A CA 1
ATOM 552 C C . TRP A 1 73 ? 13.809 1.696 9.755 1.00 94.56 73 TRP A C 1
ATOM 554 O O . TRP A 1 73 ? 13.949 1.132 8.666 1.00 94.56 73 TRP A O 1
ATOM 564 N N . PRO A 1 74 ? 12.672 1.572 10.464 1.00 91.31 74 PRO A N 1
ATOM 565 C CA . PRO A 1 74 ? 11.534 0.799 9.984 1.00 91.31 74 PRO A CA 1
ATOM 566 C C . PRO A 1 74 ? 10.936 1.405 8.716 1.00 91.31 74 PRO A C 1
ATOM 568 O O . PRO A 1 74 ? 10.680 2.605 8.651 1.00 91.31 74 PRO A O 1
ATOM 571 N N . GLY A 1 75 ? 10.644 0.557 7.742 1.00 92.00 75 GLY A N 1
ATOM 572 C CA . GLY A 1 75 ? 9.926 0.936 6.539 1.00 92.00 75 GLY A CA 1
ATOM 573 C C . GLY A 1 75 ? 9.337 -0.286 5.851 1.00 92.00 75 GLY A C 1
ATOM 574 O O . GLY A 1 75 ? 9.159 -1.349 6.452 1.00 92.00 75 GLY A O 1
ATOM 575 N N . MET A 1 76 ? 9.025 -0.116 4.580 1.00 92.75 76 MET A N 1
ATOM 576 C CA . MET A 1 76 ? 8.346 -1.083 3.737 1.00 92.75 76 MET A CA 1
ATOM 577 C C . MET A 1 76 ? 9.030 -1.110 2.380 1.00 92.75 76 MET A C 1
ATOM 579 O O . MET A 1 76 ? 9.204 -0.063 1.763 1.00 92.75 76 MET A O 1
ATOM 583 N N . LEU A 1 77 ? 9.375 -2.295 1.889 1.00 95.00 77 LEU A N 1
ATOM 584 C CA . LEU A 1 77 ? 9.669 -2.482 0.475 1.00 95.00 77 LEU A CA 1
ATOM 585 C C . LEU A 1 77 ? 8.363 -2.573 -0.308 1.00 95.00 77 LEU A C 1
ATOM 587 O O . LEU A 1 77 ? 7.426 -3.249 0.125 1.00 95.00 77 LEU A O 1
ATOM 591 N N . VAL A 1 78 ? 8.345 -1.936 -1.474 1.00 94.25 78 VAL A N 1
ATOM 592 C CA . VAL A 1 78 ? 7.261 -2.014 -2.451 1.00 94.25 78 VAL A CA 1
ATOM 593 C C . VAL A 1 78 ? 7.783 -2.677 -3.717 1.00 94.25 78 VAL A C 1
ATOM 595 O O . VAL A 1 78 ? 8.691 -2.168 -4.382 1.00 94.25 78 VAL A O 1
ATOM 598 N N . ALA A 1 79 ? 7.210 -3.831 -4.041 1.00 93.25 79 ALA A N 1
ATOM 599 C CA . ALA A 1 79 ? 7.493 -4.566 -5.263 1.00 93.25 79 ALA A CA 1
ATOM 600 C C . ALA A 1 79 ? 6.409 -4.316 -6.312 1.00 93.25 79 ALA A C 1
ATOM 602 O O . ALA A 1 79 ? 5.249 -4.066 -5.985 1.00 93.25 79 ALA A O 1
ATOM 603 N N . TYR A 1 80 ? 6.799 -4.426 -7.579 1.00 91.56 80 TYR A N 1
ATOM 604 C CA . TYR A 1 80 ? 5.948 -4.141 -8.728 1.00 91.56 80 TYR A CA 1
ATOM 605 C C . TYR A 1 80 ? 5.793 -5.398 -9.580 1.00 91.56 80 TYR A C 1
ATOM 607 O O . TYR A 1 80 ? 6.778 -6.104 -9.798 1.00 91.56 80 TYR A O 1
ATOM 615 N N . ASP A 1 81 ? 4.586 -5.648 -10.084 1.00 87.06 81 ASP A N 1
ATOM 616 C CA . ASP A 1 81 ? 4.292 -6.772 -10.985 1.00 87.06 81 ASP A CA 1
ATOM 617 C C . ASP A 1 81 ? 4.943 -6.559 -12.363 1.00 87.06 81 ASP A C 1
ATOM 619 O O . ASP A 1 81 ? 5.710 -7.383 -12.869 1.00 87.06 81 ASP A O 1
ATOM 623 N N . THR A 1 82 ? 4.743 -5.364 -12.928 1.00 78.00 82 THR A N 1
ATOM 624 C CA . THR A 1 82 ? 5.363 -4.938 -14.189 1.00 78.00 82 THR A CA 1
ATOM 625 C C . THR A 1 82 ? 6.318 -3.763 -13.939 1.00 78.00 82 THR A C 1
ATOM 627 O O . THR A 1 82 ? 5.997 -2.624 -14.273 1.00 78.00 82 THR A O 1
ATOM 630 N N . PRO A 1 83 ? 7.488 -3.990 -13.3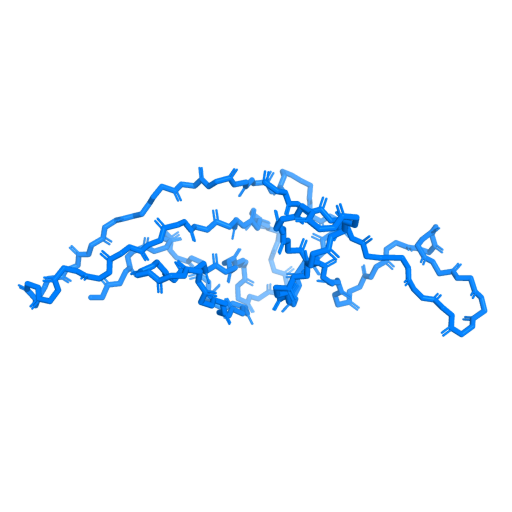10 1.00 75.44 83 PRO A N 1
ATOM 631 C CA . PRO A 1 83 ? 8.443 -2.920 -13.058 1.00 75.44 83 PRO A CA 1
ATOM 632 C C . PRO A 1 83 ? 8.957 -2.354 -14.388 1.00 75.44 83 PRO A C 1
ATOM 634 O O . PRO A 1 83 ? 9.262 -3.120 -15.309 1.00 75.44 83 PRO A O 1
ATOM 637 N N . ASP A 1 84 ? 9.103 -1.027 -14.467 1.00 79.94 84 ASP 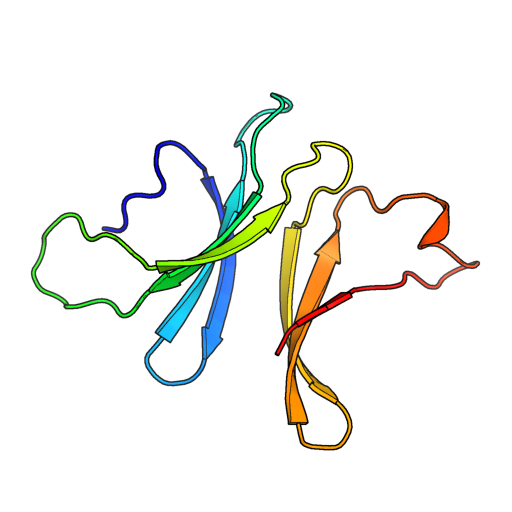A N 1
ATOM 638 C CA . ASP A 1 84 ? 9.754 -0.353 -15.597 1.00 79.94 84 ASP A CA 1
ATOM 639 C C . ASP A 1 84 ? 11.109 -1.025 -15.888 1.00 79.94 84 ASP A C 1
ATOM 641 O O . ASP A 1 84 ? 11.835 -1.415 -14.968 1.00 79.94 84 ASP A O 1
ATOM 645 N N . GLY A 1 85 ? 11.478 -1.163 -17.166 1.00 81.12 85 GLY A N 1
ATOM 646 C CA . GLY A 1 85 ? 12.755 -1.755 -17.572 1.00 81.12 85 GLY A CA 1
ATOM 647 C C . GLY A 1 85 ? 13.969 -1.122 -16.880 1.00 81.12 85 GLY A C 1
ATOM 648 O O . GLY A 1 85 ? 14.948 -1.817 -16.622 1.00 81.12 85 GLY A O 1
ATOM 649 N N . ARG A 1 86 ? 13.884 0.156 -16.485 1.00 85.50 86 ARG A N 1
ATOM 650 C CA . ARG A 1 86 ? 14.911 0.864 -15.696 1.00 85.50 86 ARG A CA 1
ATOM 651 C C . ARG A 1 86 ? 15.157 0.262 -14.308 1.00 85.50 86 ARG A C 1
ATOM 653 O O . ARG A 1 86 ? 16.237 0.448 -13.757 1.00 85.50 86 ARG A O 1
ATOM 660 N N . ARG A 1 87 ? 14.182 -0.454 -13.742 1.00 85.06 87 ARG A N 1
ATOM 661 C CA . ARG A 1 87 ? 14.279 -1.133 -12.439 1.00 85.06 87 ARG A CA 1
ATOM 662 C C . ARG A 1 87 ? 14.940 -2.510 -12.543 1.00 85.06 87 ARG A C 1
ATOM 664 O O . ARG A 1 87 ? 15.171 -3.138 -11.516 1.00 85.06 87 ARG A O 1
ATOM 671 N N . ARG A 1 88 ? 15.232 -3.016 -13.746 1.00 89.44 88 ARG A N 1
ATOM 672 C CA . ARG A 1 88 ? 15.809 -4.354 -13.951 1.00 89.44 88 ARG A CA 1
ATOM 673 C C . ARG A 1 88 ? 17.291 -4.264 -14.311 1.00 89.44 88 ARG A C 1
ATOM 675 O O . ARG A 1 88 ? 17.676 -3.528 -15.213 1.00 89.44 88 ARG A O 1
ATOM 682 N N . SER A 1 89 ? 18.121 -5.058 -13.637 1.00 91.50 89 SER A N 1
ATOM 683 C CA . SER A 1 89 ? 19.550 -5.199 -13.942 1.00 91.50 89 SER A CA 1
ATOM 684 C C . SER A 1 89 ? 19.974 -6.662 -13.819 1.00 91.50 89 SER A C 1
ATOM 686 O O . SER A 1 89 ? 20.167 -7.190 -12.720 1.00 91.50 89 SER A O 1
ATOM 688 N N . GLY A 1 90 ? 20.071 -7.352 -14.960 1.00 89.62 90 GLY A N 1
ATOM 689 C CA . GLY A 1 90 ? 20.303 -8.797 -15.005 1.00 89.62 90 GLY A CA 1
ATOM 690 C C . GLY A 1 90 ? 19.203 -9.563 -14.263 1.00 89.62 90 GLY A C 1
ATOM 691 O O . GLY A 1 90 ? 18.026 -9.415 -14.572 1.00 89.62 90 GLY A O 1
ATOM 692 N N . ALA A 1 91 ? 19.591 -10.356 -13.262 1.00 90.31 91 ALA A N 1
ATOM 693 C CA . ALA A 1 91 ? 18.673 -11.109 -12.402 1.00 90.31 91 ALA A CA 1
ATOM 694 C C . ALA A 1 91 ? 18.164 -10.315 -11.178 1.00 90.31 91 ALA A C 1
ATOM 696 O O . ALA A 1 91 ? 17.590 -10.900 -10.263 1.00 90.31 91 ALA A O 1
ATOM 697 N N . LYS A 1 92 ? 18.416 -9.001 -11.116 1.00 91.75 92 LYS A N 1
ATOM 698 C CA . LYS A 1 92 ? 18.017 -8.135 -9.998 1.00 91.75 92 LYS A CA 1
ATOM 699 C C . LYS A 1 92 ? 16.892 -7.194 -10.414 1.00 91.75 92 LYS A C 1
ATOM 701 O O . LYS A 1 92 ? 16.884 -6.691 -11.540 1.00 91.75 92 LYS A O 1
ATOM 706 N N . VAL A 1 93 ? 15.997 -6.914 -9.472 1.00 90.50 93 VAL A N 1
ATOM 707 C CA . VAL A 1 93 ? 14.959 -5.887 -9.590 1.00 90.50 93 VAL A CA 1
ATOM 708 C C . VAL A 1 93 ? 15.095 -4.884 -8.448 1.00 90.50 93 VAL A C 1
ATOM 710 O O . VAL A 1 93 ? 15.319 -5.274 -7.303 1.00 90.50 93 VAL A O 1
ATOM 713 N N . SER A 1 94 ? 14.986 -3.599 -8.768 1.00 92.50 94 SER A N 1
ATOM 714 C CA . SER A 1 94 ? 14.913 -2.518 -7.791 1.00 92.50 94 SER A CA 1
ATOM 715 C C . SER A 1 94 ? 13.478 -2.357 -7.304 1.00 92.50 94 SER A C 1
ATOM 717 O O . SER A 1 94 ? 12.550 -2.204 -8.102 1.00 92.50 94 SER A O 1
ATOM 719 N N . VAL A 1 95 ? 13.327 -2.356 -5.988 1.00 93.19 95 VAL A N 1
ATOM 720 C CA . VAL A 1 95 ? 12.089 -2.061 -5.262 1.00 93.19 95 VAL A CA 1
ATOM 721 C C . VAL A 1 95 ? 12.209 -0.692 -4.607 1.00 93.19 95 VAL A C 1
ATOM 723 O O . VAL A 1 95 ? 13.325 -0.227 -4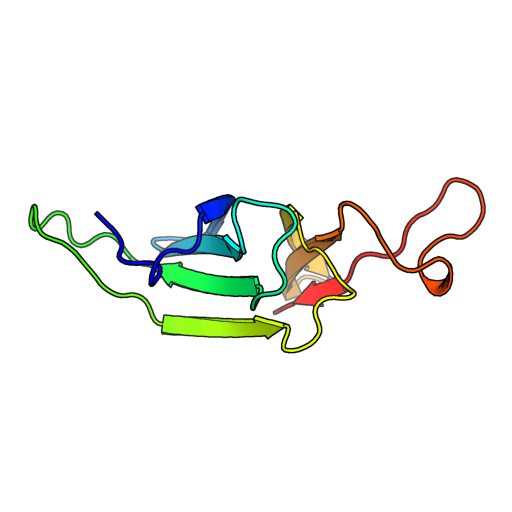.362 1.00 93.19 95 VAL A O 1
ATOM 726 N N . ASP A 1 96 ? 11.076 -0.064 -4.316 1.00 92.56 96 ASP A N 1
ATOM 727 C CA . ASP A 1 96 ? 11.075 1.186 -3.556 1.00 92.56 96 ASP A CA 1
ATOM 728 C C . ASP A 1 96 ? 11.046 0.877 -2.061 1.00 92.56 96 ASP A C 1
ATOM 730 O O . ASP A 1 96 ? 10.512 -0.150 -1.645 1.00 92.56 96 ASP A O 1
ATOM 734 N N . TRP A 1 97 ? 11.634 1.757 -1.253 1.00 93.88 97 TRP A N 1
ATOM 735 C CA . TRP A 1 97 ? 11.539 1.707 0.203 1.00 93.88 97 TRP A CA 1
ATOM 736 C C . TRP A 1 97 ? 10.787 2.944 0.702 1.00 93.88 97 TRP A C 1
ATOM 738 O O . TRP A 1 97 ? 11.143 4.072 0.363 1.00 93.88 97 TRP A O 1
ATOM 748 N N . PHE A 1 98 ? 9.733 2.715 1.478 1.00 86.00 98 PHE A N 1
ATOM 749 C CA . PHE A 1 98 ? 8.815 3.718 2.019 1.00 86.00 98 PHE A CA 1
ATOM 750 C C . PHE A 1 98 ? 8.848 3.668 3.552 1.00 86.00 98 PHE A C 1
ATOM 752 O O . PHE A 1 98 ? 8.767 2.575 4.113 1.00 86.00 98 PHE A O 1
ATOM 759 N N . ALA A 1 99 ? 8.937 4.811 4.237 1.00 84.94 99 ALA A N 1
ATOM 760 C CA . ALA A 1 99 ? 9.015 4.887 5.702 1.00 84.94 99 ALA A CA 1
ATOM 761 C C . ALA A 1 99 ? 8.025 5.892 6.300 1.00 84.94 99 ALA A C 1
ATOM 763 O O . ALA A 1 99 ? 7.937 7.010 5.745 1.00 84.94 99 ALA A O 1
#

Sequence (99 aa):
MLDLGGLGVRDLARRDDHVLVLAGPVTAADGPFRIHGWQPSGAGRIETANVLYEWTSSREHPEGLCPFALDNWPGMLVAYDTPDGRRRSGAKVSVDWFA

Foldseek 3Di:
DEDPPQWDFQDWDDDPQWIWTFTHHPDLDDDKTFTWTDRDPVPPDYDYTDTPDIDPDSQFAFRDWDFDADVNRTWIWTDTPRDDPVQDDPPGGDTDTGD

pLDDT: mean 90.41, std 6.65, range [66.0, 97.0]